Protein AF-A0A2T4X9N3-F1 (afdb_monomer_lite)

Radius of gyration: 24.56 Å; chains: 1; bounding box: 53×23×79 Å

Secondary structure (DSSP, 8-state):
------PPPPHHHHHHHHHHHHHHHHHHHHHHHHHHHHHHHHHHHHHHHHHHHS-TTS-HHHHHHHHH---HHHHHHHTTSTTS-HHHHHHHHHHHHHHHHHHHHHHHHHHHHHHHHHHHHHHHHHHHHH-HHHHHHHHHHHHHHHT----

Structure (mmCIF, N/CA/C/O backbone):
data_AF-A0A2T4X9N3-F1
#
_entry.id   AF-A0A2T4X9N3-F1
#
loop_
_atom_site.group_PDB
_atom_site.id
_atom_site.type_symbol
_atom_site.label_atom_id
_atom_site.label_alt_id
_atom_site.label_comp_id
_atom_site.label_asym_id
_atom_site.label_entity_id
_atom_site.label_seq_id
_atom_site.pdbx_PDB_ins_code
_atom_site.Cartn_x
_atom_site.Cartn_y
_atom_site.Cartn_z
_atom_site.occupancy
_atom_site.B_iso_or_equiv
_atom_site.auth_seq_id
_atom_site.auth_comp_id
_atom_site.auth_asym_id
_atom_site.auth_atom_id
_atom_site.pdbx_PDB_model_num
ATOM 1 N N . MET A 1 1 ? -6.421 -8.484 46.655 1.00 35.84 1 MET A N 1
ATOM 2 C CA . MET A 1 1 ? -7.418 -8.825 45.618 1.00 35.84 1 MET A CA 1
ATOM 3 C C . MET A 1 1 ? -8.071 -7.527 45.185 1.00 35.84 1 MET A C 1
ATOM 5 O O . MET A 1 1 ? -8.750 -6.918 45.999 1.00 35.84 1 MET A O 1
ATOM 9 N N . ALA A 1 2 ? -7.746 -7.031 43.990 1.00 37.84 2 ALA A N 1
ATOM 10 C CA . ALA A 1 2 ? -8.270 -5.761 43.497 1.00 37.84 2 ALA A CA 1
ATOM 11 C C . ALA A 1 2 ? -9.695 -5.960 42.966 1.00 37.84 2 ALA A C 1
ATOM 13 O O . ALA A 1 2 ? -9.939 -6.849 42.153 1.00 37.84 2 ALA A O 1
ATOM 14 N N . LEU A 1 3 ? -10.610 -5.144 43.482 1.00 36.59 3 LEU A N 1
ATOM 15 C CA . LEU A 1 3 ? -12.018 -5.067 43.114 1.00 36.59 3 LEU A CA 1
ATOM 16 C C . LEU A 1 3 ? -12.136 -4.641 41.645 1.00 36.59 3 LEU A C 1
ATOM 18 O O . LEU A 1 3 ? -11.816 -3.505 41.302 1.00 36.59 3 LEU A O 1
ATOM 22 N N . TRP A 1 4 ? -12.594 -5.541 40.776 1.00 42.28 4 TRP A N 1
ATOM 23 C CA . TRP A 1 4 ? -13.209 -5.129 39.517 1.00 42.28 4 TRP A CA 1
ATOM 24 C C . TRP A 1 4 ? -14.533 -4.448 39.871 1.00 42.28 4 TRP A C 1
ATOM 26 O O . TRP A 1 4 ? -15.427 -5.081 40.428 1.00 42.28 4 TRP A O 1
ATOM 36 N N . SER A 1 5 ? -14.627 -3.142 39.620 1.00 44.69 5 SER A N 1
ATOM 37 C CA . SER A 1 5 ? -15.896 -2.416 39.683 1.00 44.69 5 SER A CA 1
ATOM 38 C C . SER A 1 5 ? -16.875 -3.043 38.683 1.00 44.69 5 SER A C 1
ATOM 40 O O . SER A 1 5 ? -16.542 -3.200 37.511 1.00 44.69 5 SER A O 1
ATOM 42 N N . CYS A 1 6 ? -18.071 -3.406 39.156 1.00 48.25 6 CYS A N 1
ATOM 43 C CA . CYS A 1 6 ? -19.189 -3.924 38.358 1.00 48.25 6 CYS A CA 1
ATOM 44 C C . CYS A 1 6 ? -19.965 -2.824 37.607 1.00 48.25 6 CYS A C 1
ATOM 46 O O . CYS A 1 6 ? -21.090 -3.062 37.167 1.00 48.25 6 CYS A O 1
ATOM 48 N N . GLU A 1 7 ? -19.428 -1.611 37.481 1.00 57.16 7 GLU A N 1
ATOM 49 C CA . GLU A 1 7 ? -20.077 -0.578 36.680 1.00 57.16 7 GLU A CA 1
ATOM 50 C C . GLU A 1 7 ? -19.843 -0.861 35.197 1.00 57.16 7 GLU A C 1
ATOM 52 O O . GLU A 1 7 ? -18.709 -0.909 34.719 1.00 57.16 7 GLU A O 1
ATOM 57 N N . SER A 1 8 ? -20.937 -1.054 34.453 1.00 60.28 8 SER A N 1
ATOM 58 C CA . SER A 1 8 ? -20.893 -1.063 32.993 1.00 60.28 8 SER A CA 1
ATOM 59 C C . SER A 1 8 ? -20.114 0.171 32.523 1.00 60.28 8 SER A C 1
ATOM 61 O O . SER A 1 8 ? -20.443 1.265 32.998 1.00 60.28 8 SER A O 1
ATOM 63 N N . PRO A 1 9 ? -19.131 0.047 31.608 1.00 66.25 9 PRO A N 1
ATOM 64 C CA . PRO A 1 9 ? -18.416 1.211 31.093 1.00 66.25 9 PRO A CA 1
ATOM 65 C C . PRO A 1 9 ? -19.438 2.248 30.625 1.00 66.25 9 PRO A C 1
ATOM 67 O O . PRO A 1 9 ? -20.479 1.878 30.079 1.00 66.25 9 PRO A O 1
ATOM 70 N N . THR A 1 10 ? -19.219 3.537 30.876 1.00 76.38 10 THR A N 1
ATOM 71 C CA . THR A 1 10 ? -20.187 4.560 30.451 1.00 76.38 10 THR A CA 1
ATOM 72 C C . THR A 1 10 ? -20.330 4.538 28.927 1.00 76.38 10 THR A C 1
ATOM 74 O O . THR A 1 10 ? -19.427 4.098 28.210 1.00 76.38 10 THR A O 1
ATOM 77 N N . GLN A 1 11 ? -21.489 4.956 28.413 1.00 73.62 11 GLN A N 1
ATOM 78 C CA . GLN A 1 11 ? -21.728 4.977 26.965 1.00 73.62 11 GLN A CA 1
ATOM 79 C C . GLN A 1 11 ? -20.677 5.826 26.242 1.00 73.62 11 GLN A C 1
ATOM 81 O O . GLN A 1 11 ? -20.146 5.403 25.226 1.00 73.62 11 GLN A O 1
ATOM 86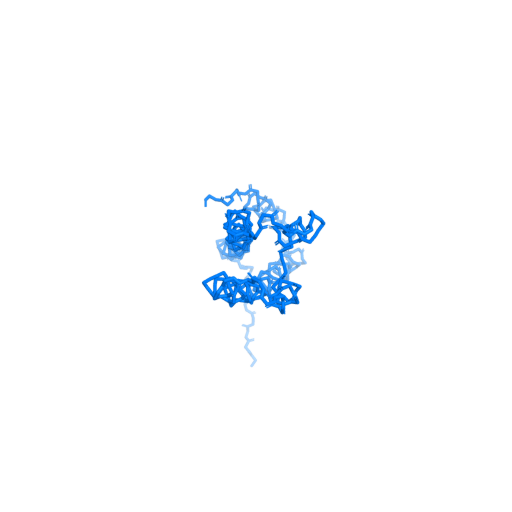 N N . GLU A 1 12 ? -20.276 6.939 26.851 1.00 79.31 12 GLU A N 1
ATOM 87 C CA . GLU A 1 12 ? -19.208 7.815 26.369 1.00 79.31 12 GLU A CA 1
ATOM 88 C C . GLU A 1 12 ? -17.858 7.093 26.200 1.00 79.31 12 GLU A C 1
ATOM 90 O O . GLU A 1 12 ? -17.207 7.238 25.168 1.00 79.31 12 GLU A O 1
ATOM 95 N N . VAL A 1 13 ? -17.458 6.244 27.157 1.00 82.56 13 VAL A N 1
ATOM 96 C CA . VAL A 1 13 ? -16.199 5.477 27.076 1.00 82.56 13 VAL A CA 1
ATOM 97 C C . VAL A 1 13 ? -16.249 4.423 25.970 1.00 82.56 13 VAL A C 1
ATOM 99 O O . VAL A 1 13 ? -15.252 4.200 25.280 1.00 82.56 13 VAL A O 1
ATOM 102 N N . VAL A 1 14 ? -17.400 3.768 25.796 1.00 82.38 14 VAL A N 1
ATOM 103 C CA . VAL A 1 14 ? -17.597 2.773 24.734 1.00 82.38 14 VAL A CA 1
ATOM 104 C C . VAL A 1 14 ? -17.538 3.444 23.364 1.00 82.38 14 VAL A C 1
ATOM 106 O O . VAL A 1 14 ? -16.754 3.012 22.520 1.00 82.38 14 VAL A O 1
ATOM 109 N N . THR A 1 15 ? -18.297 4.523 23.170 1.00 79.69 15 THR A N 1
ATOM 110 C CA . THR A 1 15 ? -18.338 5.279 21.914 1.00 79.69 15 THR A CA 1
ATOM 111 C C . THR A 1 15 ? -16.961 5.828 21.549 1.00 79.69 15 THR A C 1
ATOM 113 O O . THR A 1 15 ? -16.467 5.542 20.462 1.00 79.69 15 THR A O 1
ATOM 116 N N . ALA A 1 16 ? -16.267 6.498 22.477 1.00 85.38 16 ALA A N 1
ATOM 117 C CA . ALA A 1 16 ? -14.942 7.061 22.210 1.00 85.38 16 ALA A CA 1
ATOM 118 C C . ALA A 1 16 ? -13.909 5.991 21.812 1.00 85.38 16 ALA A C 1
ATOM 120 O O . ALA A 1 16 ? -13.035 6.222 20.972 1.00 85.38 16 ALA A O 1
ATOM 121 N N . ARG A 1 17 ? -13.992 4.791 22.404 1.00 88.56 17 ARG A N 1
ATOM 122 C CA . ARG A 1 17 ? -13.094 3.683 22.055 1.00 88.56 17 ARG A CA 1
ATOM 123 C C . ARG A 1 17 ? -13.398 3.109 20.674 1.00 88.56 17 ARG A C 1
ATOM 125 O O . ARG A 1 17 ? -12.458 2.801 19.943 1.00 88.56 17 ARG A O 1
ATOM 132 N N . VAL A 1 18 ? -14.674 2.971 20.327 1.00 86.75 18 VAL A N 1
ATOM 133 C CA . VAL A 1 18 ? -15.120 2.493 19.009 1.00 86.75 18 VAL A CA 1
ATOM 134 C C . VAL A 1 18 ? -14.696 3.466 17.929 1.00 86.75 18 VAL A C 1
ATOM 136 O O . VAL A 1 18 ? -14.055 3.052 16.969 1.00 86.75 18 VAL A O 1
ATOM 139 N N . GLU A 1 19 ? -14.985 4.752 18.114 1.00 87.00 19 GLU A N 1
ATOM 140 C CA . GLU A 1 19 ? -14.595 5.805 17.180 1.00 87.00 19 GLU A CA 1
ATOM 141 C C . GLU A 1 19 ? -13.087 5.787 16.944 1.00 87.00 19 GLU A C 1
ATOM 143 O O . GLU A 1 19 ? -12.639 5.806 15.799 1.00 87.00 19 GLU A O 1
ATOM 148 N N . LYS A 1 20 ? -12.287 5.663 18.010 1.00 90.44 20 LYS A N 1
ATOM 149 C CA . LYS A 1 20 ? -10.828 5.568 17.902 1.00 90.44 20 LYS A CA 1
ATOM 150 C C . LYS A 1 20 ? -10.359 4.338 17.117 1.00 90.44 20 LYS A C 1
ATOM 152 O O . LYS A 1 20 ? -9.466 4.459 16.284 1.00 90.44 20 LYS A O 1
ATOM 157 N N . LEU A 1 21 ? -10.907 3.156 17.397 1.00 91.19 21 LEU A N 1
ATOM 158 C CA . LEU A 1 21 ? -10.500 1.924 16.711 1.00 91.19 21 LEU A CA 1
ATOM 159 C C . LEU A 1 21 ? -10.943 1.927 15.241 1.00 91.19 21 LEU A C 1
ATOM 161 O O . LEU A 1 21 ? -10.123 1.663 14.365 1.00 91.19 21 LEU A O 1
ATOM 165 N N . ALA A 1 22 ? -12.193 2.296 14.964 1.00 88.69 22 ALA A N 1
ATOM 166 C CA . ALA A 1 22 ? -12.741 2.354 13.612 1.00 88.69 22 ALA A CA 1
ATOM 167 C C . ALA A 1 22 ? -12.051 3.431 12.752 1.00 88.69 22 ALA A C 1
ATOM 169 O O . ALA A 1 22 ? -11.677 3.162 11.611 1.00 88.69 22 ALA A O 1
ATOM 170 N N . SER A 1 23 ? -11.800 4.627 13.303 1.00 89.81 23 SER A N 1
ATOM 171 C CA . SER A 1 23 ? -11.022 5.669 12.609 1.00 89.81 23 SER A CA 1
ATOM 172 C C . SER A 1 23 ? -9.592 5.217 12.328 1.00 89.81 23 SER A C 1
ATOM 174 O O . SER A 1 23 ? -9.137 5.335 11.196 1.00 89.81 23 SER A O 1
ATOM 176 N N . SER A 1 24 ? -8.908 4.606 13.300 1.00 91.94 24 SER A N 1
ATOM 177 C CA . SER A 1 24 ? -7.558 4.081 13.084 1.00 91.94 24 SER A CA 1
ATOM 178 C C . SER A 1 24 ? -7.530 2.987 12.014 1.00 91.94 24 SER A C 1
ATOM 180 O O . SER A 1 24 ? -6.601 2.950 11.209 1.00 91.94 24 SER A O 1
ATOM 182 N N . GLN A 1 25 ? -8.529 2.104 11.977 1.00 91.88 25 GLN A N 1
ATOM 183 C CA . GLN A 1 25 ? -8.649 1.072 10.949 1.00 91.88 25 GLN A CA 1
ATOM 184 C C . GLN A 1 25 ? -8.857 1.695 9.560 1.00 91.88 25 GLN A C 1
ATOM 186 O O . GLN A 1 25 ? -8.197 1.298 8.595 1.00 91.88 25 GLN A O 1
ATOM 191 N N . ARG A 1 26 ? -9.737 2.701 9.462 1.00 90.62 26 ARG A N 1
ATOM 192 C CA . ARG A 1 26 ? -9.981 3.474 8.237 1.00 90.62 26 ARG A CA 1
ATOM 193 C C . ARG A 1 26 ? -8.708 4.165 7.760 1.00 90.62 26 ARG A C 1
ATOM 195 O O . ARG A 1 26 ? -8.347 4.019 6.596 1.00 90.62 26 ARG A O 1
ATOM 202 N N . ASP A 1 27 ? -8.009 4.867 8.644 1.00 92.19 27 ASP A N 1
ATOM 203 C CA . ASP A 1 27 ? -6.785 5.596 8.311 1.00 92.19 27 ASP A CA 1
ATOM 204 C C . ASP A 1 27 ? -5.720 4.641 7.759 1.00 92.19 27 ASP A C 1
ATOM 206 O O . ASP A 1 27 ? -5.126 4.918 6.717 1.00 92.19 27 ASP A O 1
ATOM 210 N N . LYS A 1 28 ? -5.567 3.453 8.361 1.00 93.69 28 LYS A N 1
ATOM 211 C CA . LYS A 1 28 ? -4.661 2.412 7.854 1.00 93.69 28 LYS A CA 1
ATOM 212 C C . LYS A 1 28 ? -5.092 1.849 6.504 1.00 93.69 28 LYS A C 1
ATOM 214 O O . LYS A 1 28 ? -4.254 1.650 5.623 1.00 93.69 28 LYS A O 1
ATOM 219 N N . ARG A 1 29 ? -6.390 1.641 6.275 1.00 92.00 29 ARG A N 1
ATOM 220 C CA . ARG A 1 29 ? -6.910 1.263 4.949 1.00 92.00 29 ARG A CA 1
ATOM 221 C C . ARG A 1 29 ? -6.582 2.330 3.898 1.00 92.00 29 ARG A C 1
ATOM 223 O O . ARG A 1 29 ? -6.157 1.995 2.794 1.00 92.00 29 ARG A O 1
ATOM 230 N N . CYS A 1 30 ? -6.753 3.602 4.241 1.00 93.06 30 CYS A N 1
ATOM 231 C CA . CYS A 1 30 ? -6.483 4.716 3.338 1.00 93.06 30 CYS A CA 1
ATOM 232 C C . CYS A 1 30 ? -4.992 4.900 3.056 1.00 93.06 30 CYS A C 1
ATOM 234 O O . CYS A 1 30 ? -4.606 5.120 1.908 1.00 93.06 30 CYS A O 1
ATOM 236 N N . GLU A 1 31 ? -4.146 4.721 4.067 1.00 94.88 31 GLU A N 1
ATOM 237 C CA . GLU A 1 31 ? -2.695 4.691 3.913 1.00 94.88 31 GLU A CA 1
ATOM 238 C C . GLU A 1 31 ? -2.267 3.570 2.950 1.00 94.88 31 GLU A C 1
ATOM 240 O O . GLU A 1 31 ? -1.478 3.816 2.035 1.00 94.88 31 GLU A O 1
ATOM 245 N N . LEU A 1 32 ? -2.869 2.376 3.054 1.00 94.06 32 LEU A N 1
ATOM 246 C CA . LEU A 1 32 ? -2.599 1.265 2.134 1.00 94.06 32 LEU A CA 1
ATOM 247 C C . LEU A 1 32 ? -2.956 1.624 0.688 1.00 94.06 32 LEU A C 1
ATOM 249 O O . LEU A 1 32 ? -2.156 1.404 -0.222 1.00 94.06 32 LEU A O 1
ATOM 253 N N . ALA A 1 33 ? -4.139 2.206 0.479 1.00 92.69 33 ALA A N 1
ATOM 254 C CA . ALA A 1 33 ? -4.590 2.634 -0.841 1.00 92.69 33 ALA A CA 1
ATOM 255 C C . ALA A 1 33 ? -3.673 3.719 -1.431 1.00 92.69 33 ALA A C 1
ATOM 257 O O . ALA A 1 33 ? -3.364 3.699 -2.623 1.00 92.69 33 ALA A O 1
ATOM 258 N N . ASN A 1 34 ? -3.195 4.653 -0.606 1.00 94.88 34 ASN A N 1
ATOM 259 C CA . ASN A 1 34 ? -2.253 5.678 -1.040 1.00 94.88 34 ASN A CA 1
ATOM 260 C C . ASN A 1 34 ? -0.892 5.082 -1.430 1.00 94.88 34 ASN A C 1
ATOM 262 O O . ASN A 1 34 ? -0.343 5.431 -2.474 1.00 94.88 34 ASN A O 1
ATOM 266 N N . LEU A 1 35 ? -0.361 4.143 -0.642 1.00 95.25 35 LEU A N 1
ATOM 267 C CA . LEU A 1 35 ? 0.872 3.432 -0.985 1.00 95.25 35 LEU A CA 1
ATOM 268 C C . LEU A 1 35 ? 0.725 2.686 -2.321 1.00 95.25 35 LEU A C 1
ATOM 270 O O . LEU A 1 35 ? 1.624 2.743 -3.159 1.00 95.25 35 LEU A O 1
ATOM 274 N N . GLN A 1 36 ? -0.414 2.026 -2.559 1.00 93.69 36 GLN A N 1
ATOM 275 C CA . GLN A 1 36 ? -0.697 1.329 -3.822 1.00 93.69 36 GLN A CA 1
ATOM 276 C C . GLN A 1 36 ? -0.744 2.287 -5.020 1.00 93.69 36 GLN A C 1
ATOM 278 O O . GLN A 1 36 ? -0.194 1.978 -6.083 1.00 93.69 36 GLN A O 1
ATOM 283 N N . LYS A 1 37 ? -1.348 3.471 -4.849 1.00 94.81 37 LYS A N 1
ATOM 284 C CA . LYS A 1 37 ? -1.330 4.534 -5.866 1.00 94.81 37 LYS A CA 1
ATOM 285 C C . LYS A 1 37 ? 0.094 5.000 -6.160 1.00 94.81 37 LYS A C 1
ATOM 287 O O . LYS A 1 37 ? 0.452 5.133 -7.325 1.00 94.81 37 LYS A O 1
ATOM 292 N N . GLN A 1 38 ? 0.919 5.200 -5.132 1.00 95.06 38 GLN A N 1
ATOM 293 C CA . GLN A 1 38 ? 2.317 5.605 -5.302 1.00 95.06 38 GLN A CA 1
ATOM 294 C C . GLN A 1 38 ? 3.148 4.549 -6.040 1.00 95.06 38 GLN A C 1
ATOM 296 O O . GLN A 1 38 ? 3.925 4.907 -6.923 1.00 95.06 38 GLN A O 1
ATOM 301 N N . ALA A 1 39 ? 2.969 3.264 -5.716 1.00 92.88 39 ALA A N 1
ATOM 302 C CA . ALA A 1 39 ? 3.635 2.173 -6.425 1.00 92.88 39 ALA A CA 1
ATOM 303 C C . ALA A 1 39 ? 3.195 2.118 -7.896 1.00 92.88 39 ALA A C 1
ATOM 305 O O . ALA A 1 39 ? 4.028 2.035 -8.792 1.00 92.88 39 ALA A O 1
ATOM 306 N N . THR A 1 40 ? 1.893 2.255 -8.161 1.00 92.88 40 THR A N 1
ATOM 307 C CA . THR A 1 40 ? 1.361 2.295 -9.533 1.00 92.88 40 THR A CA 1
ATOM 308 C C . THR A 1 40 ? 1.938 3.468 -10.325 1.00 92.88 40 THR A C 1
ATOM 310 O O . THR A 1 40 ? 2.472 3.262 -11.408 1.00 92.88 40 THR A O 1
ATOM 313 N N . ALA A 1 41 ? 1.919 4.674 -9.754 1.00 94.31 41 ALA A N 1
ATOM 314 C CA . ALA A 1 41 ? 2.450 5.872 -10.398 1.00 94.31 41 ALA A CA 1
ATOM 315 C C . ALA A 1 41 ? 3.963 5.784 -10.662 1.00 94.31 41 ALA A C 1
ATOM 317 O O . ALA A 1 41 ? 4.437 6.262 -11.692 1.00 94.31 41 ALA A O 1
ATOM 318 N N . LEU A 1 42 ? 4.725 5.163 -9.752 1.00 93.19 42 LEU A N 1
ATOM 319 C CA . LEU A 1 42 ? 6.143 4.879 -9.970 1.00 93.19 42 LEU A CA 1
ATOM 320 C C . LEU A 1 42 ? 6.327 4.017 -11.221 1.00 93.19 42 LEU A C 1
ATOM 322 O O . LEU A 1 42 ? 7.098 4.379 -12.105 1.00 93.19 42 LEU A O 1
ATOM 326 N N . TRP A 1 43 ? 5.595 2.909 -11.312 1.00 91.69 43 TRP A N 1
ATOM 327 C CA . TRP A 1 43 ? 5.702 1.984 -12.433 1.00 91.69 43 TRP A CA 1
ATOM 328 C C . TRP A 1 43 ? 5.221 2.571 -13.759 1.00 91.69 43 TRP A C 1
ATOM 330 O O . TRP A 1 43 ? 5.861 2.340 -14.780 1.00 91.69 43 TRP A O 1
ATOM 340 N N . ASP A 1 44 ? 4.164 3.380 -13.748 1.00 93.19 44 ASP A N 1
ATOM 341 C CA . ASP A 1 44 ? 3.687 4.077 -14.946 1.00 93.19 44 ASP A CA 1
ATOM 342 C C . ASP A 1 44 ? 4.733 5.072 -15.473 1.00 93.19 44 ASP A C 1
ATOM 344 O O . ASP A 1 44 ? 4.954 5.170 -16.681 1.00 93.19 44 ASP A O 1
ATOM 348 N N . SER A 1 45 ? 5.439 5.766 -14.573 1.00 91.94 45 SER A N 1
ATOM 349 C CA . SER A 1 45 ? 6.545 6.654 -14.948 1.00 91.94 45 SER A CA 1
ATOM 350 C C . SER A 1 45 ? 7.726 5.887 -15.544 1.00 91.94 45 SER A C 1
ATOM 352 O O . SER A 1 45 ? 8.340 6.367 -16.493 1.00 91.94 45 SER A O 1
ATOM 354 N N . ILE A 1 46 ? 8.056 4.712 -15.005 1.00 90.50 46 ILE A N 1
ATOM 355 C CA . ILE A 1 46 ? 9.144 3.875 -15.525 1.00 90.50 46 ILE A CA 1
ATOM 356 C C . ILE A 1 46 ? 8.787 3.312 -16.900 1.00 90.50 46 ILE A C 1
ATOM 358 O O . ILE A 1 46 ? 9.612 3.383 -17.805 1.00 90.50 46 ILE A O 1
ATOM 362 N N . ALA A 1 47 ? 7.559 2.825 -17.086 1.00 91.25 47 ALA A N 1
ATOM 363 C CA . ALA A 1 47 ? 7.078 2.334 -18.375 1.00 91.25 47 ALA A CA 1
ATOM 364 C C . ALA A 1 47 ? 7.186 3.409 -19.472 1.00 91.25 47 ALA A C 1
ATOM 366 O O . ALA A 1 47 ? 7.673 3.137 -20.568 1.00 91.25 47 ALA A O 1
ATOM 367 N N . LEU A 1 48 ? 6.793 4.646 -19.150 1.00 91.94 48 LEU A N 1
ATOM 368 C CA . LEU A 1 48 ? 6.885 5.795 -20.051 1.00 91.94 48 LEU A CA 1
ATOM 369 C C . LEU A 1 48 ? 8.337 6.114 -20.444 1.00 91.94 48 LEU A C 1
ATOM 371 O O . LEU A 1 48 ? 8.622 6.371 -21.613 1.00 91.94 48 LEU A O 1
ATOM 375 N N . GLU A 1 49 ? 9.257 6.113 -19.478 1.00 90.12 49 GLU A N 1
ATOM 376 C CA . GLU A 1 49 ? 10.671 6.390 -19.745 1.00 90.12 49 GLU A CA 1
ATOM 377 C C . GLU A 1 49 ? 11.360 5.250 -20.499 1.00 90.12 49 GLU A C 1
ATOM 379 O O . GLU A 1 49 ? 12.186 5.509 -21.376 1.00 90.12 49 GLU A O 1
ATOM 384 N N . LEU A 1 50 ? 10.986 3.998 -20.232 1.00 89.00 50 LEU A N 1
ATOM 385 C CA . LEU A 1 50 ? 11.447 2.854 -21.014 1.00 89.00 50 LEU A CA 1
ATOM 386 C C . LEU A 1 50 ? 10.981 2.976 -22.469 1.00 89.00 50 LEU A C 1
ATOM 388 O O . LEU A 1 50 ? 11.807 2.918 -23.373 1.00 89.00 50 LEU A O 1
ATOM 392 N N . ASP A 1 51 ? 9.703 3.247 -22.730 1.00 90.31 51 ASP A N 1
ATOM 393 C CA . ASP A 1 51 ? 9.211 3.359 -24.110 1.00 90.31 51 ASP A CA 1
ATOM 394 C C . ASP A 1 51 ? 9.926 4.460 -24.921 1.00 90.31 51 ASP A C 1
ATOM 396 O O . ASP A 1 51 ? 10.203 4.302 -26.112 1.00 90.31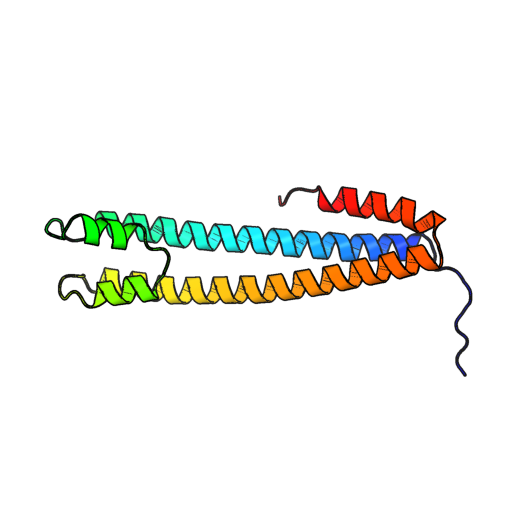 51 ASP A O 1
ATOM 400 N N . ARG A 1 52 ? 10.307 5.560 -24.264 1.00 89.69 52 ARG A N 1
ATOM 401 C CA . ARG A 1 52 ? 11.025 6.676 -24.900 1.00 89.69 52 ARG A CA 1
ATOM 402 C C . ARG A 1 52 ? 12.477 6.374 -25.234 1.00 89.69 52 ARG A C 1
ATOM 404 O O . ARG A 1 52 ? 12.984 6.899 -26.222 1.00 89.69 52 ARG A O 1
ATOM 411 N N . ASN A 1 53 ? 13.152 5.604 -24.387 1.00 88.12 53 ASN A N 1
ATOM 412 C CA . ASN A 1 53 ? 14.608 5.494 -24.420 1.00 88.12 53 ASN A CA 1
ATOM 413 C C . ASN A 1 53 ? 15.105 4.088 -24.791 1.00 88.12 53 ASN A C 1
ATOM 415 O O . ASN A 1 53 ? 16.310 3.900 -24.965 1.00 88.12 53 ASN A O 1
ATOM 419 N N . LEU A 1 54 ? 14.214 3.099 -24.924 1.00 86.81 54 LEU A N 1
ATOM 420 C CA . LEU A 1 54 ? 14.589 1.773 -25.407 1.00 86.81 54 LEU A CA 1
ATOM 421 C C . LEU A 1 54 ? 15.055 1.823 -26.876 1.00 86.81 54 LEU A C 1
ATOM 423 O O . LEU A 1 54 ? 14.473 2.560 -27.682 1.00 86.81 54 LEU A O 1
ATOM 427 N N . PRO A 1 55 ? 16.066 1.015 -27.251 1.00 84.69 55 PRO A N 1
ATOM 428 C CA . PRO A 1 55 ? 16.557 0.944 -28.624 1.00 84.69 55 PRO A CA 1
ATOM 429 C C . PRO A 1 55 ? 15.445 0.624 -29.636 1.00 84.69 55 PRO A C 1
ATOM 431 O O . PRO A 1 55 ? 14.538 -0.169 -29.372 1.00 84.69 55 PRO A O 1
ATOM 434 N N . VAL A 1 56 ? 15.505 1.250 -30.814 1.00 84.69 56 VAL A N 1
ATOM 435 C CA . VAL A 1 56 ? 14.496 1.074 -31.881 1.00 84.69 56 VAL A CA 1
ATOM 436 C C . VAL A 1 56 ? 14.623 -0.293 -32.561 1.00 84.69 56 VAL A C 1
ATOM 438 O O . VAL A 1 56 ? 13.644 -0.821 -33.076 1.00 84.69 56 VAL A O 1
ATOM 441 N N . ASP A 1 57 ? 15.823 -0.866 -32.546 1.00 86.00 57 ASP A N 1
ATOM 442 C CA . ASP A 1 57 ? 16.172 -2.178 -33.090 1.00 86.00 57 ASP A CA 1
ATOM 443 C C . ASP A 1 57 ? 15.927 -3.338 -32.110 1.00 86.00 57 ASP A C 1
ATOM 445 O O . ASP A 1 57 ? 16.098 -4.499 -32.483 1.00 86.00 57 ASP A O 1
ATOM 449 N N . MET A 1 58 ? 15.486 -3.046 -30.880 1.00 85.06 58 MET A N 1
ATOM 450 C CA . MET A 1 58 ? 15.101 -4.067 -29.906 1.00 85.06 58 MET A CA 1
ATOM 451 C C . MET A 1 58 ? 13.931 -4.916 -30.441 1.00 85.06 58 MET A C 1
ATOM 453 O O . MET A 1 58 ? 12.951 -4.352 -30.944 1.00 85.06 58 MET A O 1
ATOM 457 N N . PRO A 1 59 ? 13.975 -6.257 -30.302 1.00 88.00 59 PRO A N 1
ATOM 458 C CA . PRO A 1 59 ? 12.857 -7.124 -30.656 1.00 88.00 59 PRO A CA 1
ATOM 459 C C . PRO A 1 59 ? 11.549 -6.670 -30.001 1.00 88.00 59 PRO A C 1
ATOM 461 O O . PRO A 1 59 ? 11.515 -6.341 -28.815 1.00 88.00 59 PRO A O 1
ATOM 464 N N . ALA A 1 60 ? 10.455 -6.674 -30.767 1.00 87.81 60 ALA A N 1
ATOM 465 C CA . ALA A 1 60 ? 9.171 -6.130 -30.320 1.00 87.81 60 ALA A CA 1
ATOM 466 C C . ALA A 1 60 ? 8.663 -6.775 -29.016 1.00 87.81 60 ALA A C 1
ATOM 468 O O . ALA A 1 60 ? 8.172 -6.065 -28.139 1.00 87.81 60 ALA A O 1
ATOM 469 N N . ASP A 1 61 ? 8.836 -8.090 -28.865 1.00 85.62 61 ASP A N 1
ATOM 470 C CA . ASP A 1 61 ? 8.419 -8.826 -27.666 1.00 85.62 61 ASP A CA 1
ATOM 471 C C . ASP A 1 61 ? 9.259 -8.445 -26.436 1.00 85.62 61 ASP A C 1
ATOM 473 O O . ASP A 1 61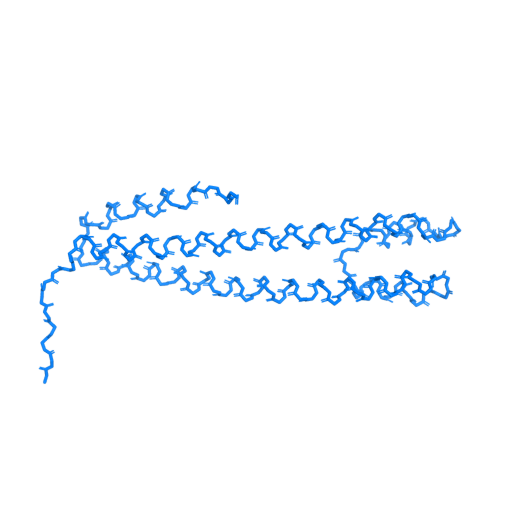 ? 8.724 -8.276 -25.340 1.00 85.62 61 ASP A O 1
ATOM 477 N N . GLU A 1 62 ? 10.570 -8.251 -26.605 1.00 83.44 62 GLU A N 1
ATOM 478 C CA . GLU A 1 62 ? 11.469 -7.808 -25.531 1.00 83.44 62 GLU A CA 1
ATOM 479 C C . GLU A 1 62 ? 11.149 -6.374 -25.110 1.00 83.44 62 GLU A C 1
ATOM 481 O O . GLU A 1 62 ? 10.976 -6.106 -23.921 1.00 83.44 62 GLU A O 1
ATOM 486 N N . ARG A 1 63 ? 10.959 -5.475 -26.085 1.00 87.38 63 ARG A N 1
ATOM 487 C CA . ARG A 1 63 ? 10.539 -4.090 -25.846 1.00 87.38 63 ARG A CA 1
ATOM 488 C C . ARG A 1 63 ? 9.211 -4.040 -25.094 1.00 87.38 63 ARG A C 1
ATOM 490 O O . ARG A 1 63 ? 9.088 -3.317 -24.106 1.00 87.38 63 ARG A O 1
ATOM 497 N N . TYR A 1 64 ? 8.226 -4.823 -25.535 1.00 87.88 64 TYR A N 1
ATOM 498 C CA . TYR A 1 64 ? 6.929 -4.913 -24.873 1.00 87.88 64 TYR A CA 1
ATOM 499 C C . TYR A 1 64 ? 7.078 -5.384 -23.424 1.00 87.88 64 TYR A C 1
ATOM 501 O O . TYR A 1 64 ? 6.545 -4.741 -22.517 1.00 87.88 64 TYR A O 1
ATOM 509 N N . ASN A 1 65 ? 7.837 -6.456 -23.192 1.00 85.38 65 ASN A N 1
ATOM 510 C CA . ASN A 1 65 ? 8.067 -6.985 -21.853 1.00 85.38 65 ASN A CA 1
ATOM 511 C C . ASN A 1 65 ? 8.748 -5.955 -20.950 1.00 85.38 65 ASN A C 1
ATOM 513 O O . ASN A 1 65 ? 8.277 -5.719 -19.842 1.00 85.38 65 ASN A O 1
ATOM 517 N N . MET A 1 66 ? 9.796 -5.281 -21.422 1.00 84.31 66 MET A N 1
ATOM 518 C CA . MET A 1 66 ? 10.478 -4.257 -20.633 1.00 84.31 66 MET A CA 1
ATOM 519 C C . MET A 1 66 ? 9.544 -3.113 -20.221 1.00 84.31 66 MET A C 1
ATOM 521 O O . MET A 1 66 ? 9.571 -2.697 -19.070 1.00 84.31 66 MET A O 1
ATOM 525 N N . ILE A 1 67 ? 8.679 -2.636 -21.118 1.00 87.38 67 ILE A N 1
ATOM 526 C CA . ILE A 1 67 ? 7.755 -1.530 -20.816 1.00 87.38 67 ILE A CA 1
ATOM 527 C C . ILE A 1 67 ? 6.683 -1.940 -19.792 1.00 87.38 67 ILE A C 1
ATOM 529 O O . ILE A 1 67 ? 6.299 -1.134 -18.947 1.00 87.38 67 ILE A O 1
ATOM 533 N N . HIS A 1 68 ? 6.185 -3.178 -19.850 1.00 87.19 68 HIS A N 1
ATOM 534 C CA . HIS A 1 68 ? 5.000 -3.591 -19.083 1.00 87.19 68 HIS A CA 1
ATOM 535 C C . HIS A 1 68 ? 5.317 -4.384 -17.810 1.00 87.19 68 HIS A C 1
ATOM 537 O O . HIS A 1 68 ? 4.440 -4.578 -16.962 1.00 87.19 68 HIS A O 1
ATOM 543 N N . VAL A 1 69 ? 6.555 -4.848 -17.641 1.00 86.50 69 VAL A N 1
ATOM 544 C CA . VAL A 1 69 ? 6.974 -5.574 -16.444 1.00 86.50 69 VAL A CA 1
ATOM 545 C C . VAL A 1 69 ? 7.088 -4.613 -15.258 1.00 86.50 69 VAL A C 1
ATOM 547 O O . VAL A 1 69 ? 7.966 -3.760 -15.187 1.00 86.50 69 VAL A O 1
ATOM 550 N N . ARG A 1 70 ? 6.223 -4.818 -14.260 1.00 83.00 70 ARG A N 1
ATOM 551 C CA . ARG A 1 70 ? 6.244 -4.118 -12.962 1.00 83.00 70 ARG A CA 1
ATOM 552 C C . ARG A 1 70 ? 6.989 -4.916 -11.893 1.00 83.00 70 ARG A C 1
ATOM 554 O O . ARG A 1 70 ? 6.502 -5.119 -10.785 1.00 83.00 70 ARG A O 1
ATOM 561 N N . ASN A 1 71 ? 8.127 -5.484 -12.275 1.00 79.38 71 ASN A N 1
ATOM 562 C CA . ASN A 1 71 ? 8.958 -6.303 -11.404 1.00 79.38 71 ASN A CA 1
ATOM 563 C C . ASN A 1 71 ? 10.425 -6.025 -11.717 1.00 79.38 71 ASN A C 1
ATOM 565 O O . ASN A 1 71 ? 10.906 -6.317 -12.812 1.00 79.38 71 ASN A O 1
ATOM 569 N N . THR A 1 72 ? 11.147 -5.469 -10.752 1.00 72.62 72 THR A N 1
ATOM 570 C CA . THR A 1 72 ? 12.529 -5.052 -10.987 1.00 72.62 72 THR A CA 1
ATOM 571 C C . THR A 1 72 ? 13.505 -6.204 -11.117 1.00 72.62 72 THR A C 1
ATOM 573 O O . THR A 1 72 ? 14.472 -6.051 -11.849 1.00 72.62 72 THR A O 1
ATOM 576 N N . ALA A 1 73 ? 13.256 -7.366 -10.507 1.00 73.94 73 ALA A N 1
ATOM 577 C CA . ALA A 1 73 ? 14.102 -8.540 -10.718 1.00 73.94 73 ALA A CA 1
ATOM 578 C C . ALA A 1 73 ? 14.015 -9.025 -12.173 1.00 73.94 73 ALA A C 1
ATOM 580 O O . ALA A 1 73 ? 15.030 -9.353 -12.781 1.00 73.94 73 ALA A O 1
ATOM 581 N N . LEU A 1 74 ? 12.814 -8.998 -12.759 1.00 76.38 74 LEU A N 1
ATOM 582 C CA . LEU A 1 74 ? 12.626 -9.294 -14.178 1.00 76.38 74 LEU A CA 1
ATOM 583 C C . LEU A 1 74 ? 13.259 -8.211 -15.065 1.00 76.38 74 LEU A C 1
ATOM 585 O O . LEU A 1 74 ? 13.937 -8.552 -16.027 1.00 76.38 74 LEU A O 1
ATOM 589 N N . LEU A 1 75 ? 13.129 -6.924 -14.721 1.00 74.62 75 LEU A N 1
ATOM 590 C CA . LEU A 1 75 ? 13.812 -5.844 -15.454 1.00 74.62 75 LEU A CA 1
ATOM 591 C C . LEU A 1 75 ? 15.336 -5.930 -15.378 1.00 74.62 75 LEU A C 1
ATOM 593 O O . LEU A 1 75 ? 16.005 -5.681 -16.374 1.00 74.62 75 LEU A O 1
ATOM 597 N N . GLN A 1 76 ? 15.895 -6.338 -14.241 1.00 73.31 76 GLN A N 1
ATOM 598 C CA . GLN A 1 76 ? 17.332 -6.550 -14.086 1.00 73.31 76 GLN A CA 1
ATOM 599 C C . GLN A 1 76 ? 17.852 -7.660 -15.003 1.00 73.31 76 GLN A C 1
ATOM 601 O O . GLN A 1 76 ? 18.970 -7.546 -15.494 1.00 73.31 76 GLN A O 1
ATOM 606 N N . MET A 1 77 ? 17.047 -8.687 -15.302 1.00 72.56 77 MET A N 1
ATOM 607 C CA . MET A 1 77 ? 17.412 -9.690 -16.312 1.00 72.56 77 MET A CA 1
ATOM 608 C C . MET A 1 77 ? 17.533 -9.068 -17.710 1.00 72.56 77 MET A C 1
ATOM 610 O O . MET A 1 77 ? 18.408 -9.464 -18.474 1.00 72.56 77 MET A O 1
ATOM 614 N N . PHE A 1 78 ? 16.715 -8.058 -18.022 1.00 68.81 78 PHE A N 1
ATOM 615 C CA . PHE A 1 78 ? 16.824 -7.294 -19.267 1.00 68.81 78 PHE A CA 1
ATOM 616 C C . PHE A 1 78 ? 17.965 -6.262 -19.243 1.00 68.81 78 PHE A C 1
ATOM 618 O O . PHE A 1 78 ? 18.484 -5.901 -20.289 1.00 68.81 78 PHE A O 1
ATOM 625 N N . MET A 1 79 ? 18.425 -5.817 -18.073 1.00 66.56 79 MET A N 1
ATOM 626 C CA . MET A 1 79 ? 19.583 -4.915 -17.951 1.00 66.56 79 MET A CA 1
ATOM 627 C C . MET A 1 79 ? 20.929 -5.592 -18.247 1.00 66.56 79 MET A C 1
ATOM 629 O O . MET A 1 79 ? 21.934 -4.902 -18.385 1.00 66.56 79 MET A O 1
ATOM 633 N N . VAL A 1 80 ? 20.953 -6.924 -18.372 1.00 62.12 80 VAL A N 1
ATOM 634 C CA . VAL A 1 80 ? 22.125 -7.692 -18.833 1.00 62.12 80 VAL A CA 1
ATOM 635 C C . VAL A 1 80 ? 22.321 -7.564 -20.352 1.00 62.12 80 VAL A C 1
ATOM 637 O O . VAL A 1 80 ? 23.362 -7.953 -20.872 1.00 62.12 80 VAL A O 1
ATOM 640 N N . PHE A 1 81 ? 21.353 -7.000 -21.084 1.00 62.69 81 PHE A N 1
ATOM 641 C CA . PHE A 1 81 ? 21.558 -6.656 -22.485 1.00 62.69 81 PHE A CA 1
ATOM 642 C C . PHE A 1 81 ? 22.522 -5.464 -22.575 1.00 62.69 81 PHE A C 1
ATOM 644 O O . PHE A 1 81 ? 22.199 -4.358 -22.137 1.00 62.69 81 PHE A O 1
ATOM 651 N N . ASP A 1 82 ? 23.685 -5.686 -23.196 1.00 58.19 82 ASP A N 1
ATOM 652 C CA . ASP A 1 82 ? 24.774 -4.709 -23.395 1.00 58.19 82 ASP A CA 1
ATOM 653 C C . ASP A 1 82 ? 24.341 -3.394 -24.096 1.00 58.19 82 ASP A C 1
ATOM 655 O O . ASP A 1 82 ? 25.125 -2.452 -24.207 1.00 58.19 82 ASP A O 1
ATOM 659 N N . SER A 1 83 ? 23.097 -3.309 -24.580 1.00 66.12 83 SER A N 1
ATOM 660 C CA . SER A 1 83 ? 22.522 -2.183 -25.324 1.00 66.12 83 SER A CA 1
ATOM 661 C C . SER A 1 83 ? 21.797 -1.133 -24.471 1.00 66.12 83 SER A C 1
ATOM 663 O O . SER A 1 83 ? 21.457 -0.066 -24.987 1.00 66.12 83 SER A O 1
ATOM 665 N N . LEU A 1 84 ? 21.540 -1.386 -23.183 1.00 72.56 84 LEU A N 1
ATOM 666 C CA . LEU A 1 84 ? 20.834 -0.430 -22.323 1.00 72.56 84 LEU A CA 1
ATOM 667 C C . LEU A 1 84 ? 21.769 0.666 -21.815 1.00 72.56 84 LEU A C 1
ATOM 669 O O . LEU A 1 84 ? 22.736 0.397 -21.104 1.00 72.56 84 LEU A O 1
ATOM 673 N N . ALA A 1 85 ? 21.442 1.923 -22.123 1.00 81.12 85 ALA A N 1
ATOM 674 C CA . ALA A 1 85 ? 22.221 3.068 -21.667 1.00 81.12 85 ALA A CA 1
ATOM 675 C C . ALA A 1 85 ? 22.293 3.125 -20.128 1.0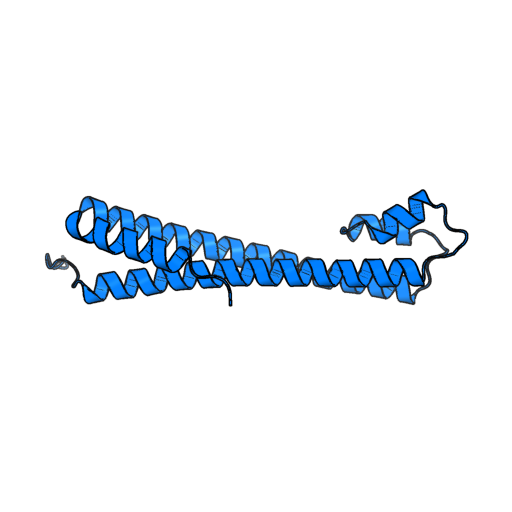0 81.12 85 ALA A C 1
ATOM 677 O O . ALA A 1 85 ? 21.298 2.915 -19.436 1.00 81.12 85 ALA A O 1
ATOM 678 N N . MET A 1 86 ? 23.461 3.479 -19.586 1.00 83.88 86 MET A N 1
ATOM 679 C CA . MET A 1 86 ? 23.698 3.575 -18.137 1.00 83.88 86 MET A CA 1
ATOM 680 C C . MET A 1 86 ? 22.630 4.390 -17.369 1.00 83.88 86 MET A C 1
ATOM 682 O O . MET A 1 86 ? 22.179 3.910 -16.331 1.00 83.88 86 MET A O 1
ATOM 686 N N . PRO A 1 87 ? 22.117 5.536 -17.869 1.00 85.44 87 PRO A N 1
ATOM 687 C CA . PRO A 1 87 ? 21.064 6.277 -17.165 1.00 85.44 87 PRO A CA 1
ATOM 688 C C . PRO A 1 87 ? 19.748 5.499 -16.999 1.00 85.44 87 PRO A C 1
ATOM 690 O O . PRO A 1 87 ? 19.068 5.631 -15.982 1.00 85.44 87 PRO A O 1
ATOM 693 N N . LEU A 1 88 ? 19.388 4.657 -17.974 1.00 83.75 88 LEU A N 1
ATOM 694 C CA . LEU A 1 88 ? 18.212 3.782 -17.891 1.00 83.75 88 LEU A CA 1
ATOM 695 C C . LEU A 1 88 ? 18.402 2.712 -16.814 1.00 83.75 88 LEU A C 1
ATOM 697 O O . LEU A 1 88 ? 17.481 2.428 -16.050 1.00 83.75 88 LEU A O 1
ATOM 701 N N . GLN A 1 89 ? 19.610 2.156 -16.728 1.00 83.81 89 GLN A N 1
ATOM 702 C CA . GLN A 1 89 ? 19.967 1.177 -15.707 1.00 83.81 89 GLN A CA 1
ATOM 703 C C . GLN A 1 89 ? 19.867 1.777 -14.296 1.00 83.81 89 GLN A C 1
ATOM 705 O O . GLN A 1 89 ? 19.225 1.205 -13.414 1.00 83.81 89 GLN A O 1
ATOM 710 N N . GLU A 1 90 ? 20.439 2.964 -14.089 1.00 87.12 90 GLU A N 1
ATOM 711 C CA . GLU A 1 90 ? 20.375 3.683 -12.812 1.00 87.12 90 GLU A CA 1
ATOM 712 C C . GLU A 1 90 ? 18.932 4.020 -12.412 1.00 87.12 90 GLU A C 1
ATOM 714 O O . GLU A 1 90 ? 18.550 3.840 -11.253 1.00 87.12 90 GLU A O 1
ATOM 719 N N . MET A 1 91 ? 18.106 4.445 -13.372 1.00 88.06 91 MET A N 1
ATOM 720 C CA . MET A 1 91 ? 16.686 4.723 -13.154 1.00 88.06 91 MET A CA 1
ATOM 721 C C . MET A 1 91 ? 15.924 3.473 -12.692 1.00 88.06 91 MET A C 1
ATOM 723 O O . MET A 1 91 ? 15.203 3.533 -11.693 1.00 88.06 91 MET A O 1
ATOM 727 N N . VAL A 1 92 ? 16.087 2.336 -13.380 1.00 86.19 92 VAL A N 1
ATOM 728 C CA . VAL A 1 92 ? 15.434 1.070 -13.001 1.00 86.19 92 VAL A CA 1
ATOM 729 C C . VAL A 1 92 ? 15.905 0.608 -11.618 1.00 86.19 92 VAL A C 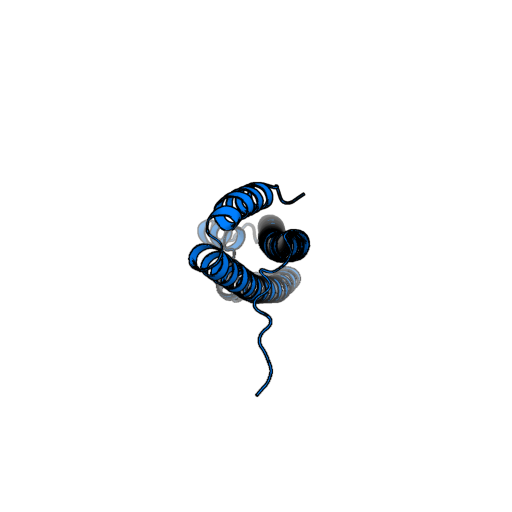1
ATOM 731 O O . VAL A 1 92 ? 15.092 0.181 -10.794 1.00 86.19 92 VAL A O 1
ATOM 734 N N . GLN A 1 93 ? 17.193 0.760 -11.306 1.00 86.56 93 GLN A N 1
ATOM 735 C CA . GLN A 1 93 ? 17.735 0.412 -9.993 1.00 86.56 93 GLN A CA 1
ATOM 736 C C . GLN A 1 93 ? 17.184 1.311 -8.870 1.00 86.56 93 GLN A C 1
ATOM 738 O O . GLN A 1 93 ? 16.837 0.828 -7.783 1.00 86.56 93 GLN A O 1
ATOM 743 N N . ALA A 1 94 ? 17.055 2.616 -9.120 1.00 88.81 94 ALA A N 1
ATOM 744 C CA . ALA A 1 94 ? 16.439 3.551 -8.184 1.00 88.81 94 ALA A CA 1
ATOM 745 C C . ALA A 1 94 ? 14.952 3.226 -7.963 1.00 88.81 94 ALA A C 1
ATOM 747 O O . ALA A 1 94 ? 14.485 3.197 -6.819 1.00 88.81 94 ALA A O 1
ATOM 748 N N . ALA A 1 95 ? 14.224 2.902 -9.037 1.00 88.88 95 ALA A N 1
ATOM 749 C CA . ALA A 1 95 ? 12.840 2.448 -8.962 1.00 88.88 95 ALA A CA 1
ATOM 750 C C . ALA A 1 95 ? 12.708 1.162 -8.137 1.00 88.88 95 ALA A C 1
ATOM 752 O O . ALA A 1 95 ? 11.832 1.092 -7.281 1.00 88.88 95 ALA A O 1
ATOM 753 N N . SER A 1 96 ? 13.628 0.203 -8.297 1.00 87.62 96 SER A N 1
ATOM 754 C CA . SER A 1 96 ? 13.667 -1.032 -7.496 1.00 87.62 96 SER A CA 1
ATOM 755 C C . SER A 1 96 ? 13.761 -0.758 -6.006 1.00 87.62 96 SER A C 1
ATOM 757 O O . SER A 1 96 ? 13.048 -1.360 -5.202 1.00 87.62 96 SER A O 1
ATOM 759 N N . THR A 1 97 ? 14.657 0.153 -5.630 1.00 90.75 97 THR A N 1
ATOM 760 C CA . THR A 1 97 ? 14.840 0.540 -4.231 1.00 90.75 97 THR A CA 1
ATOM 761 C C . THR A 1 97 ? 13.560 1.166 -3.683 1.00 90.75 97 THR A C 1
ATOM 763 O O . THR A 1 97 ? 13.099 0.799 -2.603 1.00 90.75 97 THR A O 1
ATOM 766 N N . LYS A 1 98 ? 12.945 2.077 -4.443 1.00 92.44 98 LYS A N 1
ATOM 767 C CA . LYS A 1 98 ? 11.717 2.761 -4.029 1.00 92.44 98 LYS A CA 1
ATOM 768 C C . LYS A 1 98 ? 10.517 1.814 -3.940 1.00 92.44 98 LYS A C 1
ATOM 770 O O . LYS A 1 98 ? 9.778 1.887 -2.963 1.00 92.44 98 LYS A O 1
ATOM 775 N N . ASP A 1 99 ? 10.344 0.916 -4.906 1.00 90.94 99 ASP A N 1
ATOM 776 C CA . ASP A 1 99 ? 9.289 -0.103 -4.901 1.00 90.94 99 ASP A CA 1
ATOM 777 C C . ASP A 1 99 ? 9.434 -1.043 -3.695 1.00 90.94 99 ASP A C 1
ATOM 779 O O . ASP A 1 99 ? 8.470 -1.284 -2.974 1.00 90.94 99 ASP A O 1
ATOM 783 N N . SER A 1 100 ? 10.666 -1.455 -3.375 1.00 91.00 100 SER A N 1
ATOM 784 C CA . SER A 1 100 ? 10.956 -2.272 -2.187 1.00 91.00 100 SER A CA 1
ATOM 785 C C . SER A 1 100 ? 10.576 -1.560 -0.882 1.00 91.00 100 SER A C 1
ATOM 787 O O . SER A 1 100 ? 10.007 -2.176 0.021 1.00 91.00 100 SER A O 1
ATOM 789 N N . LEU A 1 101 ? 10.852 -0.254 -0.775 1.00 94.38 101 LEU A N 1
ATOM 790 C CA . LEU A 1 101 ? 10.451 0.558 0.379 1.00 94.38 101 LEU A CA 1
ATOM 791 C C . LEU A 1 101 ? 8.926 0.699 0.477 1.00 94.38 101 LEU A C 1
ATOM 793 O O . LEU A 1 101 ? 8.372 0.572 1.569 1.00 94.38 101 LEU A O 1
ATOM 797 N N . LEU A 1 102 ? 8.241 0.914 -0.649 1.00 94.19 102 LEU A N 1
ATOM 798 C CA . LEU A 1 102 ? 6.778 0.971 -0.699 1.00 94.19 102 LEU A CA 1
ATOM 799 C C . LEU A 1 102 ? 6.156 -0.373 -0.304 1.00 94.19 102 LEU A C 1
ATOM 801 O O . LEU A 1 102 ? 5.233 -0.396 0.505 1.00 94.19 102 LEU A O 1
ATOM 805 N N . ALA A 1 103 ? 6.687 -1.491 -0.800 1.00 93.31 103 ALA A N 1
ATOM 806 C CA . ALA A 1 103 ? 6.235 -2.831 -0.438 1.00 93.31 103 ALA A CA 1
ATOM 807 C C . ALA A 1 103 ? 6.433 -3.119 1.060 1.00 93.31 103 ALA A C 1
ATOM 809 O O . ALA A 1 103 ? 5.538 -3.660 1.715 1.00 93.31 103 ALA A O 1
ATOM 810 N N . ALA A 1 104 ? 7.571 -2.712 1.631 1.00 95.69 104 ALA A N 1
ATOM 811 C CA . ALA A 1 104 ? 7.814 -2.811 3.068 1.00 95.69 104 ALA A CA 1
ATOM 812 C C . ALA A 1 104 ? 6.812 -1.966 3.873 1.00 95.69 104 ALA A C 1
ATOM 814 O O . ALA A 1 104 ? 6.229 -2.468 4.835 1.00 95.69 104 ALA A O 1
ATOM 815 N N . ALA A 1 105 ? 6.549 -0.725 3.451 1.00 95.75 105 ALA A N 1
ATOM 816 C CA . ALA A 1 105 ? 5.554 0.141 4.078 1.00 95.75 105 ALA A CA 1
ATOM 817 C C . ALA A 1 105 ? 4.139 -0.455 3.995 1.00 95.75 105 ALA A C 1
ATOM 819 O O . ALA A 1 105 ? 3.436 -0.490 5.002 1.00 95.75 105 ALA A O 1
ATOM 820 N N . MET A 1 106 ? 3.741 -1.005 2.840 1.00 96.19 106 MET A N 1
ATOM 821 C CA . MET A 1 106 ? 2.452 -1.692 2.684 1.00 96.19 106 MET A CA 1
ATOM 822 C C . MET A 1 106 ? 2.335 -2.883 3.630 1.00 96.19 106 MET A C 1
ATOM 824 O O . MET A 1 106 ? 1.292 -3.063 4.253 1.00 96.19 106 MET A O 1
ATOM 828 N N . LYS A 1 107 ? 3.397 -3.686 3.764 1.00 96.00 107 LYS A N 1
ATOM 829 C CA . LYS A 1 107 ? 3.422 -4.839 4.669 1.00 96.00 107 LYS A CA 1
ATOM 830 C C . LYS A 1 107 ? 3.252 -4.416 6.127 1.00 96.00 107 LYS A C 1
ATOM 832 O O . LYS A 1 107 ? 2.430 -5.003 6.828 1.00 96.00 107 LYS A O 1
ATOM 837 N N . THR A 1 108 ? 3.995 -3.405 6.575 1.00 97.12 108 THR A N 1
ATOM 838 C CA . THR A 1 108 ? 3.874 -2.857 7.935 1.00 97.12 108 THR A CA 1
ATOM 839 C C . THR A 1 108 ? 2.473 -2.308 8.174 1.00 97.12 108 THR A C 1
ATOM 841 O O . THR A 1 108 ? 1.810 -2.706 9.127 1.00 97.12 108 THR A O 1
ATOM 844 N N . ASN A 1 109 ? 1.977 -1.476 7.260 1.00 96.75 109 ASN A N 1
ATOM 845 C CA . ASN A 1 109 ? 0.654 -0.879 7.362 1.00 96.75 109 ASN A CA 1
ATOM 846 C C . ASN A 1 109 ? -0.469 -1.934 7.358 1.00 96.75 109 ASN A C 1
ATOM 848 O O . ASN A 1 109 ? -1.447 -1.811 8.091 1.00 96.75 109 ASN A O 1
ATOM 852 N N . HIS A 1 110 ? -0.318 -3.011 6.582 1.00 95.12 110 HIS A N 1
ATOM 853 C CA . HIS A 1 110 ? -1.254 -4.133 6.590 1.00 95.12 110 HIS A CA 1
ATOM 854 C C . HIS A 1 110 ? -1.244 -4.891 7.926 1.00 95.12 110 HIS A C 1
ATOM 856 O O . HIS A 1 110 ? -2.307 -5.238 8.437 1.00 95.12 110 HIS A O 1
ATOM 862 N N . ALA A 1 111 ? -0.070 -5.117 8.521 1.00 96.62 111 ALA A N 1
ATOM 863 C CA . ALA A 1 111 ? 0.033 -5.740 9.840 1.00 96.62 111 ALA A CA 1
ATOM 864 C C . ALA A 1 111 ? -0.614 -4.869 10.933 1.00 96.62 111 ALA A C 1
ATOM 866 O O . ALA A 1 111 ? -1.330 -5.379 11.794 1.00 96.62 111 ALA A O 1
ATOM 867 N N . GLU A 1 112 ? -0.419 -3.550 10.874 1.00 96.00 112 GLU A N 1
ATOM 868 C CA . GLU A 1 112 ? -1.066 -2.596 11.781 1.00 96.00 112 GLU A CA 1
ATOM 869 C C . GLU A 1 112 ? -2.587 -2.567 11.594 1.00 96.00 112 GLU A C 1
ATOM 871 O O . GLU A 1 112 ? -3.324 -2.614 12.578 1.00 96.00 112 GLU A O 1
ATOM 876 N N . TYR A 1 113 ? -3.066 -2.572 10.346 1.00 94.19 113 TYR A N 1
ATOM 877 C CA . TYR A 1 113 ? -4.490 -2.697 10.030 1.00 94.19 113 TYR A CA 1
ATOM 878 C C . TYR A 1 113 ? -5.096 -3.959 10.659 1.00 94.19 113 TYR A C 1
ATOM 880 O O . TYR A 1 113 ? -6.121 -3.877 11.336 1.00 94.19 113 TYR A O 1
ATOM 888 N N . GLN A 1 114 ? -4.446 -5.117 10.495 1.00 95.00 114 GLN A N 1
ATOM 889 C CA . GLN A 1 114 ? -4.900 -6.374 11.097 1.00 95.00 114 GLN A CA 1
ATOM 890 C C . GLN A 1 114 ? -4.919 -6.298 12.627 1.00 95.00 114 GLN A C 1
ATOM 892 O O . GLN A 1 114 ? -5.871 -6.756 13.256 1.00 95.00 114 GLN A O 1
ATOM 897 N N . ALA A 1 115 ? -3.898 -5.696 13.242 1.00 96.19 115 ALA A N 1
ATOM 898 C CA . ALA A 1 115 ? -3.844 -5.531 14.689 1.00 96.19 115 ALA A CA 1
ATOM 899 C C . ALA A 1 115 ? -5.005 -4.669 15.215 1.00 96.19 115 ALA A C 1
ATOM 901 O O . ALA A 1 115 ? -5.628 -5.037 16.211 1.00 96.19 115 ALA A O 1
ATOM 902 N N . VAL A 1 116 ? -5.325 -3.559 14.541 1.00 94.75 116 VAL A N 1
ATOM 903 C CA . VAL A 1 116 ? -6.460 -2.697 14.908 1.00 94.75 116 VAL A CA 1
ATOM 904 C C . VAL A 1 116 ? -7.794 -3.411 14.675 1.00 94.75 116 VAL A C 1
ATOM 906 O O . VAL A 1 116 ? -8.654 -3.362 15.552 1.00 94.75 116 VAL A O 1
ATOM 909 N N . SER A 1 117 ? -7.947 -4.129 13.557 1.00 92.44 117 SER A N 1
ATOM 910 C CA . SER A 1 117 ? -9.148 -4.930 13.273 1.00 92.44 117 SER A CA 1
ATOM 911 C C . SER A 1 117 ? -9.395 -5.956 14.377 1.00 92.44 117 SER A C 1
ATOM 913 O O . SER A 1 117 ? -10.467 -5.981 14.969 1.00 92.44 117 SER A O 1
ATOM 915 N N . ASN A 1 118 ? -8.363 -6.713 14.763 1.00 94.62 118 ASN A N 1
ATOM 916 C CA . ASN A 1 118 ? -8.464 -7.701 15.836 1.00 94.62 118 ASN A CA 1
ATOM 917 C C . ASN A 1 118 ? -8.840 -7.063 17.185 1.00 94.62 118 ASN A C 1
ATOM 919 O O . ASN A 1 118 ? -9.566 -7.667 17.978 1.00 94.62 118 ASN A O 1
ATOM 923 N N . GLN A 1 119 ? -8.347 -5.851 17.470 1.00 93.88 119 GLN A N 1
ATOM 924 C CA . GLN A 1 119 ? -8.728 -5.106 18.675 1.00 93.88 119 GLN A CA 1
ATOM 925 C C . GLN A 1 119 ? -10.195 -4.672 18.641 1.00 93.88 119 GLN A C 1
ATOM 927 O O . GLN A 1 119 ? -10.862 -4.750 19.674 1.00 93.88 119 GLN A O 1
ATOM 932 N N . LEU A 1 120 ? -10.687 -4.222 17.483 1.00 91.94 120 LEU A N 1
ATOM 933 C CA . LEU A 1 120 ? -12.083 -3.848 17.290 1.00 91.94 120 LEU A CA 1
ATOM 934 C C . LEU A 1 120 ? -12.998 -5.066 17.430 1.00 91.94 120 LEU A C 1
ATOM 936 O O . LEU A 1 120 ? -13.912 -5.029 18.249 1.00 91.94 120 LEU A O 1
ATOM 940 N N . ASP A 1 121 ? -12.693 -6.164 16.744 1.00 90.94 121 ASP A N 1
ATOM 941 C CA . ASP A 1 121 ? -13.465 -7.409 16.802 1.00 90.94 121 ASP A CA 1
ATOM 942 C C . ASP A 1 121 ? -13.533 -7.965 18.229 1.00 90.94 121 ASP A C 1
ATOM 944 O O . ASP A 1 121 ? -14.607 -8.292 18.736 1.00 90.94 121 ASP A O 1
ATOM 948 N N . SER A 1 122 ? -12.395 -7.993 18.931 1.00 91.25 122 SER A N 1
ATOM 949 C CA . SER A 1 122 ? -12.345 -8.430 20.331 1.00 91.25 122 SER A CA 1
ATOM 950 C C . SER A 1 122 ? -13.191 -7.535 21.238 1.00 91.25 122 SER A C 1
ATOM 952 O O . SER A 1 122 ? -13.852 -8.022 22.155 1.00 91.25 122 SER A O 1
ATOM 954 N N . PHE A 1 123 ? -13.183 -6.222 20.999 1.00 90.56 123 PHE A N 1
ATOM 955 C CA . PHE A 1 123 ? -13.982 -5.279 21.774 1.00 90.56 123 PHE A CA 1
ATOM 956 C C . PHE A 1 123 ? -15.483 -5.445 21.504 1.00 90.56 123 PHE A C 1
ATOM 958 O O . PHE A 1 123 ? -16.275 -5.474 22.446 1.00 90.56 123 PHE A O 1
ATOM 965 N N . LEU A 1 124 ? -15.865 -5.608 20.237 1.00 89.38 124 LEU A N 1
ATOM 966 C CA . LEU A 1 124 ? -17.242 -5.863 19.825 1.00 89.38 124 LEU A CA 1
ATOM 967 C C . LEU A 1 124 ? -17.773 -7.177 20.410 1.00 89.38 124 LEU A C 1
ATOM 969 O O . LEU A 1 124 ? -18.890 -7.193 20.917 1.00 89.38 124 LEU A O 1
ATOM 973 N N . MET A 1 125 ? -16.962 -8.236 20.445 1.00 89.38 125 MET A N 1
ATOM 974 C CA . MET A 1 125 ? -17.330 -9.513 21.066 1.00 89.38 125 MET A CA 1
ATOM 975 C C . MET A 1 125 ? -17.593 -9.372 22.575 1.00 89.38 125 MET A C 1
ATOM 977 O O . MET A 1 125 ? -18.563 -9.923 23.094 1.00 89.38 125 MET A O 1
ATOM 981 N N . VAL A 1 126 ? -16.768 -8.602 23.295 1.00 88.19 126 VAL A N 1
ATOM 982 C CA . VAL A 1 126 ? -17.001 -8.311 24.724 1.00 88.19 126 VAL A CA 1
ATOM 983 C C . VAL A 1 126 ? -18.302 -7.525 24.916 1.00 88.19 126 VAL A C 1
ATOM 985 O O . VAL A 1 126 ? -19.064 -7.812 25.843 1.00 88.19 126 VAL A O 1
ATOM 988 N N . LEU A 1 127 ? -18.582 -6.550 24.045 1.00 87.19 127 LEU A N 1
ATOM 989 C CA . LEU A 1 127 ? -19.843 -5.807 24.080 1.00 87.19 127 LEU A CA 1
ATOM 990 C C . LEU A 1 127 ? -21.046 -6.704 23.797 1.00 87.19 127 LEU A C 1
ATOM 992 O O . LEU A 1 127 ? -22.049 -6.582 24.488 1.00 87.19 127 LEU A O 1
ATOM 996 N N . GLU A 1 128 ? -20.956 -7.610 22.831 1.00 89.25 128 GLU A N 1
ATOM 997 C CA . GLU A 1 128 ? -22.033 -8.546 22.508 1.00 89.25 128 GLU A CA 1
ATOM 998 C C . GLU A 1 128 ? -22.355 -9.466 23.696 1.00 89.25 128 GLU A C 1
ATOM 1000 O O . GLU A 1 128 ? -23.518 -9.621 24.066 1.00 89.25 128 GLU A O 1
ATOM 1005 N N . GLN A 1 129 ? -21.323 -10.017 24.345 1.00 88.94 129 GLN A N 1
ATOM 1006 C CA . GLN A 1 129 ? -21.472 -10.970 25.450 1.00 88.94 129 GLN A CA 1
ATOM 1007 C C . GLN A 1 129 ? -22.003 -10.334 26.737 1.00 88.94 129 GLN A C 1
ATOM 1009 O O . GLN A 1 129 ? -22.778 -10.958 27.463 1.00 88.94 129 GLN A O 1
ATOM 1014 N N . HIS A 1 130 ? -21.576 -9.108 27.045 1.00 85.44 130 HIS A N 1
ATOM 1015 C CA . HIS A 1 130 ? -21.866 -8.478 28.335 1.00 85.44 130 HIS A CA 1
ATOM 1016 C C . HIS A 1 130 ? -22.872 -7.323 28.248 1.00 85.44 130 HIS A C 1
ATOM 1018 O O . HIS A 1 130 ? -23.499 -6.988 29.252 1.00 85.44 130 HIS A O 1
ATOM 1024 N N . PHE A 1 131 ? -23.052 -6.720 27.070 1.00 85.50 131 PHE A N 1
ATOM 1025 C CA . PHE A 1 131 ? -23.862 -5.516 26.854 1.00 85.50 131 PHE A CA 1
ATOM 1026 C C . PHE A 1 131 ? -24.611 -5.541 25.497 1.00 85.50 131 PHE A C 1
ATOM 1028 O O . PHE A 1 131 ? -24.467 -4.609 24.698 1.00 85.50 131 PHE A O 1
ATOM 1035 N N . PRO A 1 132 ? -25.455 -6.554 25.219 1.00 83.25 132 PRO A N 1
ATOM 1036 C CA . PRO A 1 132 ? -26.019 -6.803 23.884 1.00 83.25 132 PRO A CA 1
ATOM 1037 C C . PRO A 1 132 ? -26.852 -5.641 23.317 1.00 83.25 132 PRO A C 1
ATOM 1039 O O . PRO A 1 132 ? -26.815 -5.384 22.116 1.00 83.25 132 PRO A O 1
ATOM 1042 N N . ALA A 1 133 ? -27.553 -4.883 24.168 1.00 81.69 133 ALA A N 1
ATOM 1043 C CA . ALA A 1 133 ? -28.291 -3.692 23.733 1.00 81.69 133 ALA A CA 1
ATOM 1044 C C . ALA A 1 133 ? -27.363 -2.598 23.169 1.00 81.69 133 ALA A C 1
ATOM 1046 O O . ALA A 1 133 ? -27.709 -1.920 22.209 1.00 81.69 133 ALA A O 1
ATOM 1047 N N . ARG A 1 134 ? -26.153 -2.459 23.729 1.00 80.00 134 ARG A N 1
ATOM 1048 C CA . ARG A 1 134 ? -25.159 -1.481 23.263 1.00 80.00 134 ARG A CA 1
ATOM 1049 C C . ARG A 1 134 ? -24.413 -1.950 22.027 1.00 80.00 134 ARG A C 1
ATOM 1051 O O . ARG A 1 134 ? -24.016 -1.126 21.211 1.00 80.00 134 ARG A O 1
ATOM 1058 N N . TYR A 1 135 ? -24.223 -3.259 21.887 1.00 84.69 135 TYR A N 1
ATOM 1059 C CA . TYR A 1 135 ? -23.578 -3.835 20.715 1.00 84.69 135 TYR A CA 1
ATOM 1060 C C . TYR A 1 135 ? -24.283 -3.420 19.416 1.00 84.69 135 TYR A C 1
ATOM 1062 O O . TYR A 1 135 ? -23.611 -2.982 18.489 1.00 84.69 135 TYR A O 1
ATOM 1070 N N . GLN A 1 136 ? -25.620 -3.473 19.357 1.00 82.56 136 GLN A N 1
ATOM 1071 C CA . GLN A 1 136 ? -26.366 -3.078 18.152 1.00 82.56 136 GLN A CA 1
ATOM 1072 C C . GLN A 1 136 ? -26.145 -1.611 17.761 1.00 82.56 136 GLN A C 1
ATOM 1074 O O . GLN A 1 136 ? -25.919 -1.320 16.587 1.00 82.56 136 GLN A O 1
ATOM 1079 N N . GLU A 1 137 ? -26.174 -0.693 18.731 1.00 82.94 137 GLU A N 1
ATOM 1080 C CA . GLU A 1 137 ? -25.926 0.735 18.486 1.00 82.94 137 GLU A CA 1
ATOM 1081 C C . GLU A 1 137 ? -24.504 0.972 17.962 1.00 82.94 137 GLU A C 1
ATOM 1083 O O . GLU A 1 137 ? -24.297 1.678 16.974 1.00 82.94 137 GLU A O 1
ATOM 1088 N N . VAL A 1 138 ? -23.524 0.333 18.600 1.00 84.94 138 VAL A N 1
ATOM 1089 C CA . VAL A 1 138 ? -22.103 0.451 18.265 1.00 84.94 138 VAL A CA 1
ATOM 1090 C C . VAL A 1 138 ? -21.781 -0.175 16.906 1.00 84.94 138 VAL A C 1
ATOM 1092 O O . VAL A 1 138 ? -21.039 0.411 16.120 1.00 84.94 138 VAL A O 1
ATOM 1095 N N . ALA A 1 139 ? -22.354 -1.336 16.589 1.00 85.19 139 ALA A N 1
ATOM 1096 C CA . ALA A 1 139 ? -22.130 -2.016 15.316 1.00 85.19 139 ALA A CA 1
ATOM 1097 C C . ALA A 1 139 ? -22.590 -1.157 14.126 1.00 85.19 139 ALA A C 1
ATOM 1099 O O . ALA A 1 139 ? -21.901 -1.079 13.109 1.00 85.19 139 ALA A O 1
ATOM 1100 N N . LEU A 1 140 ? -23.714 -0.445 14.266 1.00 84.75 140 LEU A N 1
ATOM 1101 C CA . LEU A 1 140 ? -24.183 0.501 13.249 1.00 84.75 140 LEU A CA 1
ATOM 1102 C C . LEU A 1 140 ? -23.225 1.689 13.070 1.00 84.75 140 LEU A C 1
ATOM 1104 O O . LEU A 1 140 ? -23.014 2.128 11.939 1.00 84.75 140 LEU A O 1
ATOM 1108 N N . GLN A 1 141 ? -22.623 2.188 14.154 1.00 84.62 141 GLN A N 1
ATOM 1109 C CA . GLN A 1 141 ? -21.625 3.263 14.090 1.00 84.62 141 GLN A CA 1
ATOM 1110 C C . GLN A 1 141 ? -20.348 2.813 13.374 1.00 84.62 141 GLN A C 1
ATOM 1112 O O . GLN A 1 141 ? -19.856 3.532 12.506 1.00 84.62 141 GLN A O 1
ATOM 1117 N N . VAL A 1 142 ? -19.845 1.610 13.674 1.00 85.81 142 VAL A N 1
ATOM 1118 C CA . VAL A 1 142 ? -18.681 1.030 12.980 1.00 85.81 142 VAL A CA 1
ATOM 1119 C C . VAL A 1 142 ? -18.947 0.936 11.477 1.00 85.81 142 VAL A C 1
ATOM 1121 O O . VAL A 1 142 ? -18.165 1.457 10.686 1.00 85.81 142 VAL A O 1
ATOM 1124 N N . LEU A 1 143 ? -20.093 0.375 11.079 1.00 84.50 143 LEU A N 1
ATOM 1125 C CA . LEU A 1 143 ? -20.475 0.254 9.667 1.00 84.50 143 LEU A CA 1
ATOM 1126 C C . LEU A 1 143 ? -20.593 1.608 8.952 1.00 84.50 143 LEU A C 1
ATOM 1128 O O . LEU A 1 143 ? -20.373 1.689 7.743 1.00 84.50 143 LEU A O 1
ATOM 1132 N N . ALA A 1 144 ? -20.981 2.669 9.663 1.00 85.00 144 ALA A N 1
ATOM 1133 C CA . ALA A 1 144 ? -21.030 4.015 9.103 1.00 85.00 144 ALA A CA 1
ATOM 1134 C C . ALA A 1 144 ? -19.619 4.578 8.869 1.00 85.00 144 ALA A C 1
ATOM 1136 O O . ALA A 1 144 ? -19.347 5.103 7.790 1.00 85.00 144 ALA A O 1
ATOM 1137 N N . LEU A 1 145 ? -18.715 4.409 9.837 1.00 80.19 145 LEU A N 1
ATOM 1138 C CA . LEU A 1 145 ? -17.326 4.872 9.755 1.00 80.19 145 LEU A CA 1
ATOM 1139 C C . LEU A 1 145 ? -16.517 4.113 8.692 1.00 80.19 145 LEU A C 1
ATOM 1141 O O . LEU A 1 145 ? -15.678 4.698 8.010 1.00 80.19 145 LEU A O 1
ATOM 1145 N N . GLU A 1 146 ? -16.795 2.825 8.488 1.00 78.50 146 GLU A N 1
ATOM 1146 C CA . GLU A 1 146 ? -16.147 2.027 7.441 1.00 78.50 146 GLU A CA 1
ATOM 1147 C C . GLU A 1 146 ? -16.502 2.486 6.020 1.00 78.50 146 GLU A C 1
ATOM 1149 O O . GLU A 1 146 ? -15.697 2.303 5.100 1.00 78.50 146 GLU A O 1
ATOM 1154 N N . LYS A 1 147 ? -17.685 3.081 5.827 1.00 78.44 147 LYS A N 1
ATOM 1155 C CA . LYS A 1 147 ? -18.166 3.571 4.525 1.00 78.44 147 LYS A CA 1
ATOM 1156 C C . LYS A 1 147 ? -17.609 4.936 4.140 1.00 78.44 147 LYS A C 1
ATOM 1158 O O . LYS A 1 147 ? -17.849 5.376 3.020 1.00 78.44 147 LYS A O 1
ATOM 1163 N N . GLU A 1 148 ? -16.891 5.614 5.029 1.00 78.31 148 GLU A N 1
ATOM 1164 C CA . GLU A 1 148 ? -16.250 6.873 4.673 1.00 78.31 148 GLU A CA 1
ATOM 1165 C C . GLU A 1 148 ? -15.095 6.640 3.693 1.00 78.31 148 GLU A C 1
ATOM 1167 O O . GLU A 1 148 ? -14.184 5.837 3.933 1.00 78.31 148 GLU A O 1
ATOM 1172 N N . ASP A 1 149 ? -15.143 7.368 2.579 1.00 75.38 149 ASP A N 1
ATOM 1173 C CA . ASP A 1 149 ? -14.107 7.335 1.557 1.00 75.38 149 ASP A CA 1
ATOM 1174 C C . ASP A 1 149 ? -12.789 7.927 2.066 1.00 75.38 149 ASP A C 1
ATOM 1176 O O . ASP A 1 149 ? -12.750 8.869 2.863 1.00 75.38 149 ASP A O 1
ATOM 1180 N N . CYS A 1 150 ? -11.691 7.392 1.538 1.00 79.19 150 CYS A N 1
ATOM 1181 C CA . CYS A 1 150 ? -10.357 7.946 1.721 1.00 79.19 150 CYS A CA 1
ATOM 1182 C C . CYS A 1 150 ? -10.257 9.280 0.970 1.00 79.19 150 CYS A C 1
ATOM 1184 O O . CYS A 1 150 ? -10.059 9.281 -0.247 1.00 79.19 150 CYS A O 1
ATOM 1186 N N . ARG A 1 151 ? -10.467 10.386 1.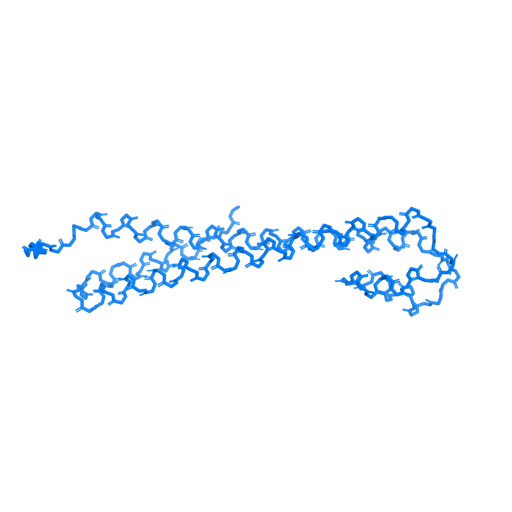692 1.00 57.91 151 ARG A N 1
ATOM 1187 C CA . ARG A 1 151 ? -10.349 11.756 1.172 1.00 57.91 151 ARG A CA 1
ATOM 1188 C C . ARG A 1 151 ? -8.912 12.122 0.823 1.00 57.91 151 ARG A C 1
ATOM 1190 O O . ARG A 1 151 ? -7.999 11.692 1.561 1.00 57.91 151 ARG A O 1
#

pLDDT: mean 84.2, std 12.28, range [35.84, 97.12]

Sequence (151 aa):
MALWSCESPTQEVVTARVEKLASSQRDKRCELANLQKQATALWDSIALELDRNLPVDMPADERYNMIHVRNTALLQMFMVFDSLAMPLQEMVQAASTKDSLLAAAMKTNHAEYQAVSNQLDSFLMVLEQHFPARYQEVALQVLALEKEDCR

Foldseek 3Di:
DDDDDPDDPDLVVLQVVLCVLLLLLLVLVLVLVVLVVVLVVLLQVLLVVLLVQPDPPPDPVLSVCCSPDSDLVVNVVVVVPPPDDPVNVVSSVVSNVVSVVSVVVSVVSVVSSVVSVVVNVVSLVVCCVPPVVSSVVSVVVSVVSNPDDSD